Protein AF-A0AAJ1ESG8-F1 (afdb_monomer_lite)

Secondary structure (DSSP, 8-state):
-HHHHHHHHHHHHHHHHHHHH-HHHHHHHHHHHHHHHHHHHHHHHHHHHH---HHHHHHHHHHSHHHHHHHHHIIIIITHHHHHHHHHHHHHHHHH-

pLDDT: mean 88.38, std 5.88, range [51.25, 94.12]

Organism: Mediterraneibacter gnavus (NCBI:txid33038)

InterPro domains:
  IPR051088 Bacterial PTS System Sugar-Specific EIIC/EIIB [PTHR33989] (1-94)

Structure (mmCIF, N/CA/C/O backbone):
data_AF-A0AAJ1ESG8-F1
#
_entry.id   AF-A0AAJ1ESG8-F1
#
loop_
_atom_site.group_PDB
_atom_site.id
_atom_site.type_symbol
_atom_site.label_atom_id
_atom_site.label_alt_id
_atom_site.label_comp_id
_atom_site.label_asym_id
_atom_site.label_entity_id
_atom_site.label_seq_id
_atom_site.pdbx_PDB_ins_code
_atom_site.Cartn_x
_atom_site.Cartn_y
_atom_site.Cartn_z
_atom_site.occupancy
_atom_site.B_iso_or_equiv
_atom_site.auth_seq_id
_atom_site.auth_comp_id
_atom_site.auth_asym_id
_atom_site.auth_atom_id
_atom_site.pdbx_PDB_model_num
ATOM 1 N N . MET A 1 1 ? -0.742 28.234 26.150 1.00 71.38 1 MET A N 1
ATOM 2 C CA . MET A 1 1 ? -0.408 26.989 25.424 1.00 71.38 1 MET A CA 1
ATOM 3 C C . MET A 1 1 ? -0.999 25.759 26.101 1.00 71.38 1 MET A C 1
ATOM 5 O O . MET A 1 1 ? -1.779 25.097 25.441 1.00 71.38 1 MET A O 1
ATOM 9 N N . GLN A 1 2 ? -0.770 25.524 27.400 1.00 80.06 2 GLN A N 1
ATOM 10 C CA . GLN A 1 2 ? -1.374 24.390 28.133 1.00 80.06 2 GLN A CA 1
ATOM 11 C C . GLN A 1 2 ? -2.904 24.309 27.990 1.00 80.06 2 GLN A C 1
ATOM 13 O O . GLN A 1 2 ? -3.398 23.345 27.434 1.00 80.06 2 GLN A O 1
ATOM 18 N N . LYS A 1 3 ? -3.647 25.390 28.275 1.00 82.88 3 LYS A N 1
ATOM 19 C CA . LYS A 1 3 ? -5.120 25.413 28.113 1.00 82.88 3 LYS A CA 1
ATOM 20 C C . LYS A 1 3 ? -5.642 25.102 26.696 1.00 82.88 3 LYS A C 1
ATOM 22 O O . LYS A 1 3 ? -6.788 24.688 26.553 1.00 82.88 3 LYS A O 1
ATOM 27 N N . LEU A 1 4 ? -4.855 25.374 25.648 1.00 86.62 4 LEU A N 1
ATOM 28 C CA . LEU A 1 4 ? -5.218 25.024 24.265 1.00 86.62 4 LEU A CA 1
ATOM 29 C C . LEU A 1 4 ? -4.981 23.535 24.014 1.00 86.62 4 LEU A C 1
ATOM 31 O O . LEU A 1 4 ? -5.840 22.876 23.441 1.00 86.62 4 LEU A O 1
ATOM 35 N N . MET A 1 5 ? -3.853 23.020 24.500 1.00 88.50 5 MET A N 1
ATOM 36 C CA . MET A 1 5 ? -3.498 21.604 24.459 1.00 88.50 5 MET A CA 1
ATOM 37 C C . MET A 1 5 ? -4.521 20.761 25.234 1.00 88.50 5 MET A C 1
ATOM 39 O O . MET A 1 5 ? -5.063 19.818 24.671 1.00 88.50 5 MET A O 1
ATOM 43 N N . ASP A 1 6 ? -4.912 21.201 26.434 1.00 90.69 6 ASP A N 1
ATOM 44 C CA . ASP A 1 6 ? -5.934 20.550 27.264 1.00 90.69 6 ASP A CA 1
ATOM 45 C C . ASP A 1 6 ? -7.300 20.527 26.561 1.00 90.69 6 ASP A C 1
ATOM 47 O O . ASP A 1 6 ? -8.016 19.528 26.583 1.00 90.69 6 ASP A O 1
ATOM 51 N N . LYS A 1 7 ? -7.696 21.626 25.903 1.00 88.19 7 LYS A N 1
ATOM 52 C CA . LYS A 1 7 ? -8.947 21.666 25.127 1.00 88.19 7 LYS A CA 1
ATOM 53 C C . LYS A 1 7 ? -8.898 20.753 23.904 1.00 88.19 7 LYS A C 1
ATOM 55 O O . LYS A 1 7 ? -9.906 20.128 23.589 1.00 88.19 7 LYS A O 1
ATOM 60 N N . MET A 1 8 ? -7.758 20.685 23.218 1.00 90.62 8 MET A N 1
ATOM 61 C CA . MET A 1 8 ? -7.570 19.780 22.087 1.00 90.62 8 MET A CA 1
ATOM 62 C C . MET A 1 8 ? -7.611 18.323 22.537 1.00 90.62 8 MET A C 1
ATOM 64 O O . MET A 1 8 ? -8.310 17.533 21.917 1.00 90.62 8 MET A O 1
ATOM 68 N N . GLU A 1 9 ? -6.938 17.970 23.627 1.00 91.94 9 GLU A N 1
ATOM 69 C CA . GLU A 1 9 ? -6.935 16.614 24.176 1.00 91.94 9 GLU A CA 1
ATOM 70 C C . GLU A 1 9 ? -8.345 16.165 24.572 1.00 91.94 9 GLU A C 1
ATOM 72 O O . GLU A 1 9 ? -8.809 15.119 24.120 1.00 91.94 9 GLU A O 1
ATOM 77 N N . ASN A 1 10 ? -9.081 17.013 25.295 1.00 91.56 10 ASN A N 1
ATOM 78 C CA . ASN A 1 10 ? -10.457 16.733 25.716 1.00 91.56 10 ASN A CA 1
ATOM 79 C C . ASN A 1 10 ? -11.437 16.511 24.548 1.00 91.56 10 ASN A C 1
ATOM 81 O O . ASN A 1 10 ? -12.495 15.918 24.747 1.00 91.56 10 ASN A O 1
ATOM 85 N N . VAL A 1 11 ? -11.112 16.972 23.336 1.00 91.12 11 VAL A N 1
ATOM 86 C CA . VAL A 1 11 ? -11.941 16.782 22.133 1.00 91.12 11 VAL A CA 1
ATOM 87 C C . VAL A 1 11 ? -11.404 15.651 21.253 1.00 91.12 11 VAL A C 1
ATOM 89 O O . VAL A 1 11 ? -12.169 14.800 20.802 1.00 91.12 11 VA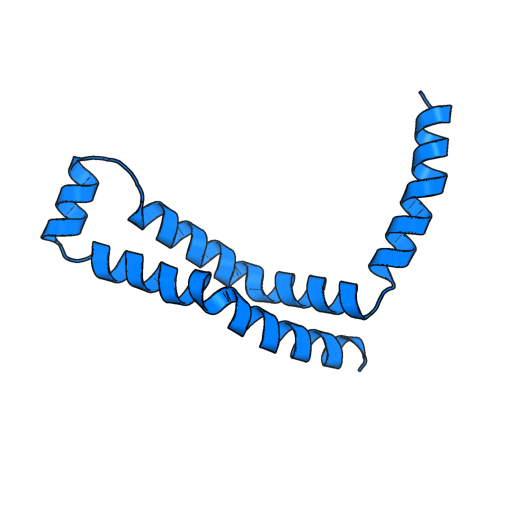L A O 1
ATOM 92 N N . LEU A 1 12 ? -10.095 15.605 21.015 1.00 92.00 12 LEU A N 1
ATOM 93 C CA . LEU A 1 12 ? -9.459 14.644 20.115 1.00 92.00 12 LEU A CA 1
ATOM 94 C C . LEU A 1 12 ? -9.379 13.242 20.724 1.00 92.00 12 LEU A C 1
ATOM 96 O O . LEU A 1 12 ? -9.607 12.273 20.003 1.00 92.00 12 LEU A O 1
ATOM 100 N N . ALA A 1 13 ? -9.125 13.111 22.029 1.00 92.00 13 ALA A N 1
ATOM 101 C CA . ALA A 1 13 ? -9.061 11.811 22.698 1.00 92.00 13 ALA A CA 1
ATOM 102 C C . ALA A 1 13 ? -10.384 11.015 22.608 1.00 92.00 13 ALA A C 1
ATOM 104 O O . ALA A 1 13 ? -10.356 9.853 22.181 1.00 92.00 13 ALA A O 1
ATOM 105 N N . PRO A 1 14 ? -11.567 11.591 22.918 1.00 91.75 14 PRO A N 1
ATOM 106 C CA . PRO A 1 14 ? -12.825 10.861 22.762 1.00 91.75 14 PRO A CA 1
ATOM 107 C C . PRO A 1 14 ? -13.195 10.618 21.292 1.00 91.75 14 PRO A C 1
ATOM 109 O O . PRO A 1 14 ? -13.794 9.586 20.983 1.00 91.75 14 PRO A O 1
ATOM 112 N N . LEU A 1 15 ? -12.824 11.513 20.369 1.00 89.94 15 LEU A N 1
ATOM 113 C CA . LEU A 1 15 ? -13.018 11.292 18.930 1.00 89.94 15 LEU A CA 1
ATOM 114 C C . LEU A 1 15 ? -12.178 10.117 18.420 1.00 89.94 15 LEU A C 1
ATOM 116 O O . LEU A 1 15 ? -12.714 9.223 17.765 1.00 89.94 15 LEU A O 1
ATOM 120 N N . ALA A 1 16 ? -10.893 10.074 18.773 1.00 88.12 16 ALA A N 1
ATOM 121 C CA . ALA A 1 16 ? -9.994 8.977 18.428 1.00 88.12 16 ALA A CA 1
ATOM 122 C C . ALA A 1 16 ? -10.501 7.646 18.996 1.00 88.12 16 ALA A C 1
ATOM 124 O O . ALA A 1 16 ? -10.525 6.641 18.288 1.00 88.12 16 ALA A O 1
ATOM 125 N N . THR A 1 17 ? -11.002 7.655 20.235 1.00 88.62 17 THR A N 1
ATOM 126 C CA . THR A 1 17 ? -11.601 6.469 20.865 1.00 88.62 17 THR A CA 1
ATOM 127 C C . THR A 1 17 ? -12.830 5.982 20.096 1.00 88.62 17 THR A C 1
ATOM 129 O O . THR A 1 17 ? -12.957 4.787 19.827 1.00 88.62 17 THR A O 1
ATOM 132 N N . LYS A 1 18 ? -13.731 6.883 19.681 1.00 89.12 18 LYS A N 1
ATOM 133 C CA . LYS A 1 18 ? -14.914 6.524 18.875 1.00 89.12 18 LYS A CA 1
ATOM 134 C C . LYS A 1 18 ? -14.547 5.982 17.492 1.00 89.12 18 LYS A C 1
ATOM 136 O O . LYS A 1 18 ? -15.176 5.038 17.026 1.00 89.12 18 LYS A O 1
ATOM 141 N N . ILE A 1 19 ? -13.530 6.551 16.850 1.00 88.44 19 ILE A N 1
ATOM 142 C CA . ILE A 1 19 ? -13.041 6.096 15.542 1.00 88.44 19 ILE A CA 1
ATOM 143 C C . ILE A 1 19 ? -12.378 4.719 15.666 1.00 88.44 19 ILE A C 1
ATOM 145 O O . ILE A 1 19 ? -12.696 3.816 14.896 1.00 88.44 19 ILE A O 1
ATOM 149 N N . GLY A 1 20 ? -11.508 4.532 16.660 1.00 85.06 20 GLY A N 1
ATOM 150 C CA . GLY A 1 20 ? -10.779 3.280 16.870 1.00 85.06 20 GLY A CA 1
ATOM 151 C C . GLY A 1 20 ? -11.647 2.125 17.377 1.00 85.06 20 GLY A C 1
ATOM 152 O O . GLY A 1 20 ? -11.370 0.967 17.071 1.00 85.06 20 GLY A O 1
ATOM 153 N N . SER A 1 21 ? -12.715 2.422 18.123 1.00 87.25 21 SER A N 1
ATOM 154 C CA . SER A 1 21 ? -13.680 1.412 18.589 1.00 87.25 21 SER A CA 1
ATOM 155 C C . SER A 1 21 ? -14.722 1.029 17.535 1.00 87.25 21 SER A C 1
ATOM 157 O O . SER A 1 21 ? -15.416 0.024 17.700 1.00 87.25 21 SER A O 1
ATOM 159 N N . ASN A 1 22 ? -14.834 1.779 16.434 1.00 91.94 22 ASN A N 1
ATOM 160 C CA . ASN A 1 22 ? -15.757 1.443 15.360 1.00 91.94 22 ASN A CA 1
ATOM 161 C C . ASN A 1 22 ? -15.263 0.209 14.589 1.00 91.94 22 ASN A C 1
ATOM 163 O O . ASN A 1 22 ? -14.203 0.223 13.965 1.00 91.94 22 ASN A O 1
ATOM 167 N N . LYS A 1 23 ? -16.076 -0.849 14.587 1.00 89.25 23 LYS A N 1
ATOM 168 C CA . LYS A 1 23 ? -15.759 -2.133 13.947 1.00 89.25 23 LYS A CA 1
ATOM 169 C C . LYS A 1 23 ? -15.431 -2.014 12.456 1.00 89.25 23 LYS A C 1
ATOM 171 O O . LYS A 1 23 ? -14.488 -2.644 11.990 1.00 89.25 23 LYS A O 1
ATOM 176 N N . ILE A 1 24 ? -16.182 -1.193 11.720 1.00 90.94 24 ILE A N 1
ATOM 177 C CA . ILE A 1 24 ? -16.010 -1.015 10.272 1.00 90.94 24 ILE A CA 1
ATOM 178 C C . ILE A 1 24 ? -14.686 -0.300 9.997 1.00 90.94 24 ILE A C 1
ATOM 180 O O . ILE A 1 24 ? -13.876 -0.781 9.209 1.00 90.94 24 ILE A O 1
ATOM 184 N N . LEU A 1 25 ? -14.424 0.811 10.691 1.00 90.88 25 LEU A N 1
ATOM 185 C CA . LEU A 1 25 ? -13.173 1.560 10.523 1.00 90.88 25 LEU A CA 1
ATOM 186 C C . LEU A 1 25 ? -11.956 0.732 10.952 1.00 90.88 25 LEU A C 1
ATOM 188 O O . LEU A 1 25 ? -10.926 0.756 10.278 1.00 90.88 25 LEU A O 1
ATOM 192 N N . LYS A 1 26 ? -12.088 -0.066 12.017 1.00 90.88 26 LYS A N 1
ATOM 193 C CA . LYS A 1 26 ? -11.055 -1.008 12.456 1.00 90.88 26 LYS A CA 1
ATOM 194 C C . LYS A 1 26 ? -10.785 -2.093 11.409 1.00 90.88 26 LYS A C 1
ATOM 196 O O . LYS A 1 26 ? -9.621 -2.399 11.142 1.00 90.88 26 LYS A O 1
ATOM 201 N N . ALA A 1 27 ? -11.827 -2.648 10.787 1.00 91.88 27 ALA A N 1
ATOM 202 C CA . ALA A 1 27 ? -11.690 -3.631 9.714 1.00 91.88 27 ALA A CA 1
ATOM 203 C C . ALA A 1 27 ? -10.985 -3.035 8.489 1.00 91.88 27 ALA A C 1
ATOM 205 O O . ALA A 1 27 ? -10.045 -3.641 7.981 1.00 91.88 27 ALA A O 1
ATOM 206 N N . ILE A 1 28 ? -11.358 -1.820 8.080 1.00 92.31 28 ILE A N 1
ATOM 207 C CA . ILE A 1 28 ? -10.703 -1.099 6.979 1.00 92.31 28 ILE A CA 1
ATOM 208 C C . ILE A 1 28 ? -9.227 -0.846 7.304 1.00 92.31 28 ILE A C 1
ATOM 210 O O . ILE A 1 28 ? -8.359 -1.187 6.506 1.00 92.31 28 ILE A O 1
ATOM 214 N N . SER A 1 29 ? -8.920 -0.313 8.489 1.00 92.00 29 SER A N 1
ATOM 215 C CA . SER A 1 29 ? -7.536 -0.083 8.927 1.00 92.00 29 SER A CA 1
ATOM 216 C C . SER A 1 29 ? -6.708 -1.372 8.896 1.00 92.00 29 SER A C 1
ATOM 218 O O . SER A 1 29 ? -5.595 -1.392 8.372 1.00 92.00 29 SER A O 1
ATOM 220 N N . THR A 1 30 ? -7.281 -2.475 9.379 1.00 92.38 30 THR A N 1
ATOM 221 C CA . THR A 1 30 ? -6.637 -3.793 9.346 1.00 92.38 30 THR A CA 1
ATOM 222 C C . THR A 1 30 ? -6.410 -4.273 7.910 1.00 92.38 30 THR A C 1
ATOM 224 O O . THR A 1 30 ? -5.330 -4.765 7.600 1.00 92.38 30 THR A O 1
ATOM 227 N N . ALA A 1 31 ? -7.389 -4.100 7.021 1.00 93.12 31 ALA A N 1
ATOM 228 C CA . ALA A 1 31 ? -7.277 -4.469 5.612 1.00 93.12 31 ALA A CA 1
ATOM 229 C C . ALA A 1 31 ? -6.145 -3.714 4.909 1.00 93.12 31 ALA A C 1
ATOM 231 O O . ALA A 1 31 ? -5.299 -4.338 4.271 1.00 93.12 31 ALA A O 1
ATOM 232 N N . PHE A 1 32 ? -6.073 -2.394 5.103 1.00 92.00 32 PHE A N 1
ATOM 233 C CA . PHE A 1 32 ? -4.981 -1.577 4.575 1.00 92.00 32 PHE A CA 1
ATOM 234 C C . PHE A 1 32 ? -3.621 -2.015 5.122 1.00 92.00 32 PHE A C 1
ATOM 236 O O . PHE A 1 32 ? -2.666 -2.111 4.355 1.00 92.00 32 PHE A O 1
ATOM 243 N N . ASN A 1 33 ? -3.544 -2.372 6.406 1.00 93.31 33 ASN A N 1
ATOM 244 C CA . ASN A 1 33 ? -2.311 -2.890 6.995 1.00 93.31 33 ASN A CA 1
ATOM 245 C C . ASN A 1 33 ? -1.862 -4.219 6.366 1.00 93.31 33 ASN A C 1
ATOM 247 O O . ASN A 1 33 ? -0.665 -4.427 6.177 1.00 93.31 33 ASN A O 1
ATOM 251 N N . LEU A 1 34 ? -2.802 -5.100 6.007 1.00 92.94 34 LEU A N 1
ATOM 252 C CA . LEU A 1 34 ? -2.500 -6.374 5.344 1.00 92.94 34 LEU A CA 1
ATOM 253 C C . LEU A 1 34 ? -1.951 -6.181 3.923 1.00 92.94 34 LEU A C 1
ATOM 255 O O . LEU A 1 34 ? -1.079 -6.938 3.503 1.00 92.94 34 LEU A O 1
ATOM 259 N N . ILE A 1 35 ? -2.431 -5.172 3.190 1.00 93.88 35 ILE A N 1
ATOM 260 C CA . ILE A 1 35 ? -2.010 -4.908 1.803 1.00 93.88 35 ILE A CA 1
ATOM 261 C C . ILE A 1 35 ? -0.853 -3.906 1.682 1.00 93.88 35 ILE A C 1
ATOM 263 O O . ILE A 1 35 ? -0.380 -3.674 0.570 1.00 93.88 35 ILE A O 1
ATOM 267 N N . MET A 1 36 ? -0.364 -3.329 2.787 1.00 94.00 36 MET A N 1
ATOM 268 C CA . MET A 1 36 ? 0.768 -2.387 2.778 1.00 94.00 36 MET A CA 1
ATOM 269 C C . MET A 1 36 ? 1.972 -2.880 1.955 1.00 94.00 36 MET A C 1
ATOM 271 O O . MET A 1 36 ? 2.472 -2.096 1.146 1.00 94.00 36 MET A O 1
ATOM 275 N N . PRO A 1 37 ? 2.433 -4.145 2.073 1.00 91.38 37 PRO A N 1
ATOM 276 C CA . PRO A 1 37 ? 3.565 -4.622 1.278 1.00 91.38 37 PRO A CA 1
ATOM 277 C C . PRO A 1 37 ? 3.297 -4.563 -0.230 1.00 91.38 37 PRO A C 1
ATOM 279 O O . PRO A 1 37 ? 4.177 -4.190 -1.001 1.00 91.38 37 PRO A O 1
ATOM 282 N N . LEU A 1 38 ? 2.069 -4.879 -0.652 1.00 91.38 38 LEU A N 1
ATOM 283 C CA . LEU A 1 38 ? 1.660 -4.835 -2.056 1.00 91.38 38 LEU A CA 1
ATOM 284 C C . LEU A 1 38 ? 1.627 -3.397 -2.587 1.00 91.38 38 LEU A C 1
ATOM 286 O O . LEU A 1 38 ? 2.091 -3.148 -3.698 1.00 91.38 38 LEU A O 1
ATOM 290 N N . ILE A 1 39 ? 1.144 -2.448 -1.779 1.00 91.31 39 ILE A N 1
ATOM 291 C CA . ILE A 1 39 ? 1.149 -1.019 -2.123 1.00 91.31 39 ILE A CA 1
ATOM 292 C C . ILE A 1 39 ? 2.586 -0.510 -2.283 1.00 91.31 39 ILE A C 1
ATOM 294 O O . ILE A 1 39 ? 2.892 0.162 -3.267 1.00 91.31 39 ILE A O 1
ATOM 298 N N . ILE A 1 40 ? 3.477 -0.850 -1.345 1.00 92.69 40 ILE A N 1
ATOM 299 C CA . ILE A 1 40 ? 4.888 -0.441 -1.389 1.00 92.69 40 ILE A CA 1
ATOM 300 C C . ILE A 1 40 ? 5.564 -0.989 -2.649 1.00 92.69 40 ILE A C 1
ATOM 302 O O . ILE A 1 40 ? 6.243 -0.240 -3.350 1.00 92.69 40 ILE A O 1
ATOM 306 N N . LEU A 1 41 ? 5.345 -2.266 -2.973 1.00 90.94 41 LEU A N 1
ATOM 307 C CA . LEU A 1 41 ? 5.861 -2.856 -4.207 1.00 90.94 41 LEU A CA 1
ATOM 308 C C . LEU A 1 41 ? 5.330 -2.109 -5.434 1.00 90.94 41 LEU A C 1
ATOM 310 O O . LEU A 1 41 ? 6.126 -1.636 -6.242 1.00 90.94 41 LEU A O 1
ATOM 314 N N . GLY A 1 42 ? 4.013 -1.921 -5.542 1.00 89.62 42 GLY A N 1
ATOM 315 C CA . GLY A 1 42 ? 3.405 -1.187 -6.654 1.00 89.62 42 GLY A CA 1
ATOM 316 C C . GLY A 1 42 ? 3.990 0.213 -6.843 1.00 89.62 42 GLY A C 1
ATOM 317 O O . GLY A 1 42 ? 4.291 0.614 -7.970 1.00 89.62 42 GLY A O 1
ATOM 318 N N . ALA A 1 43 ? 4.235 0.932 -5.745 1.00 90.56 43 ALA A N 1
ATOM 319 C CA . ALA A 1 43 ? 4.855 2.252 -5.771 1.00 90.56 43 ALA A CA 1
ATOM 320 C C . ALA A 1 43 ? 6.298 2.219 -6.304 1.00 90.56 43 ALA A C 1
ATOM 322 O O . ALA A 1 43 ? 6.652 3.051 -7.139 1.00 90.56 43 ALA A O 1
ATOM 323 N N . ILE A 1 44 ? 7.119 1.248 -5.884 1.00 91.44 44 ILE A N 1
ATOM 324 C CA . ILE A 1 44 ? 8.503 1.095 -6.368 1.00 91.44 44 ILE A CA 1
ATOM 325 C C . ILE A 1 44 ? 8.522 0.820 -7.875 1.00 91.44 44 ILE A C 1
ATOM 327 O O . ILE A 1 44 ? 9.237 1.494 -8.614 1.00 91.44 44 ILE A O 1
ATOM 331 N N . PHE A 1 45 ? 7.721 -0.138 -8.348 1.00 89.00 45 PHE A N 1
ATOM 332 C CA . PHE A 1 45 ? 7.668 -0.481 -9.774 1.00 89.00 45 PHE A CA 1
ATOM 333 C C . PHE A 1 45 ? 7.130 0.670 -10.625 1.00 89.00 45 PHE A C 1
ATOM 335 O O . PHE A 1 45 ? 7.646 0.924 -11.713 1.00 89.00 45 PHE A O 1
ATOM 342 N N . THR A 1 46 ? 6.147 1.410 -10.109 1.00 88.12 46 THR A N 1
ATOM 343 C CA . THR A 1 46 ? 5.639 2.616 -10.772 1.00 88.12 46 THR A CA 1
ATOM 344 C C . THR A 1 46 ? 6.738 3.666 -10.895 1.00 88.12 46 THR A C 1
ATOM 346 O O . THR A 1 46 ? 6.976 4.154 -11.995 1.00 88.12 46 THR A O 1
ATOM 349 N N . LEU A 1 47 ? 7.466 3.955 -9.811 1.00 90.00 47 LEU A N 1
ATOM 350 C CA . LEU A 1 47 ? 8.585 4.903 -9.830 1.00 90.00 47 LEU A CA 1
ATOM 351 C C . LEU A 1 47 ? 9.674 4.498 -10.825 1.00 90.00 47 LEU A C 1
ATOM 353 O O . LEU A 1 47 ? 10.156 5.349 -11.570 1.00 90.00 47 LEU A O 1
ATOM 357 N N . LEU A 1 48 ? 10.032 3.212 -10.866 1.00 87.88 48 LEU A N 1
ATOM 358 C CA . LEU A 1 48 ? 10.983 2.686 -11.844 1.00 87.88 48 LEU A CA 1
ATOM 359 C C . LEU A 1 48 ? 10.455 2.837 -13.274 1.00 87.88 48 LEU A C 1
ATOM 361 O O . LEU A 1 48 ? 11.216 3.193 -14.156 1.00 87.88 48 LEU A O 1
ATOM 365 N N . SER A 1 49 ? 9.160 2.645 -13.521 1.00 85.75 49 SER A N 1
ATOM 366 C CA . SER A 1 49 ? 8.588 2.843 -14.858 1.00 85.75 49 SER A CA 1
ATOM 367 C C . SER A 1 49 ? 8.553 4.316 -15.285 1.00 85.75 49 SER A C 1
ATOM 369 O O . SER A 1 49 ? 8.708 4.612 -16.469 1.00 85.75 49 SER A O 1
ATOM 371 N N . THR A 1 50 ? 8.308 5.243 -14.355 1.00 85.38 50 THR A N 1
ATOM 372 C CA . THR A 1 50 ? 8.073 6.668 -14.656 1.00 85.38 50 THR A CA 1
ATOM 373 C C . THR A 1 50 ? 9.309 7.550 -14.477 1.00 85.38 50 THR A C 1
ATOM 375 O O . THR A 1 50 ? 9.217 8.774 -14.598 1.00 85.38 50 THR A O 1
ATOM 378 N N . LEU A 1 51 ? 10.468 6.969 -14.161 1.00 89.31 51 LEU A N 1
ATOM 379 C CA . LEU A 1 51 ? 11.701 7.716 -13.934 1.00 89.31 51 LEU A CA 1
ATOM 380 C C . LEU A 1 51 ? 12.099 8.487 -15.203 1.00 89.31 51 LEU A C 1
ATOM 382 O O . LEU A 1 51 ? 12.449 7.900 -16.224 1.00 89.31 51 LEU A O 1
ATOM 386 N N . SER A 1 52 ? 12.023 9.815 -15.150 1.00 83.38 52 SER A N 1
ATOM 387 C CA . SER A 1 52 ? 12.217 10.693 -16.313 1.00 83.38 52 SER A CA 1
ATOM 388 C C . SER A 1 52 ? 13.700 11.008 -16.536 1.00 83.38 52 SER A C 1
ATOM 390 O O . SER A 1 52 ? 14.150 12.129 -16.318 1.00 83.38 52 SER A O 1
ATOM 392 N N . LEU A 1 53 ? 14.470 9.988 -16.917 1.00 90.38 53 LEU A N 1
ATOM 393 C CA . LEU A 1 53 ? 15.871 10.103 -17.327 1.00 90.38 53 LEU A CA 1
ATOM 394 C C . LEU A 1 53 ? 16.004 9.605 -18.768 1.00 90.38 53 LEU A C 1
ATOM 396 O O . LEU A 1 53 ? 15.698 8.446 -19.041 1.00 90.38 53 LEU A O 1
ATOM 400 N N . ASP A 1 54 ? 16.494 10.450 -19.674 1.00 86.62 54 ASP A N 1
ATOM 401 C CA . ASP A 1 54 ? 16.465 10.178 -21.121 1.00 86.62 54 ASP A CA 1
ATOM 402 C C . ASP A 1 54 ? 17.172 8.868 -21.510 1.00 86.62 54 ASP A C 1
ATOM 404 O O . ASP A 1 54 ? 16.599 8.032 -22.208 1.00 86.62 54 ASP A O 1
ATOM 408 N N . ALA A 1 55 ? 18.381 8.632 -20.988 1.00 88.44 55 ALA A N 1
ATOM 409 C CA . ALA A 1 55 ? 19.139 7.404 -21.256 1.00 88.44 55 ALA A CA 1
ATOM 410 C C . ALA A 1 55 ? 18.459 6.144 -20.688 1.00 88.44 55 ALA A C 1
ATOM 412 O O . ALA A 1 55 ? 18.543 5.061 -21.262 1.00 88.44 55 ALA A O 1
ATOM 413 N N . TYR A 1 56 ? 17.765 6.283 -19.557 1.00 88.44 56 TYR A N 1
ATOM 414 C CA . TYR A 1 56 ? 17.056 5.177 -18.921 1.00 88.44 56 TYR A CA 1
ATOM 415 C C . TYR A 1 56 ? 15.771 4.831 -19.678 1.00 88.44 56 TYR A C 1
ATOM 417 O O . TYR A 1 56 ? 15.467 3.656 -19.865 1.00 88.44 56 TYR A O 1
ATOM 425 N N . GLN A 1 57 ? 15.046 5.837 -20.170 1.00 86.94 57 GLN A N 1
ATOM 426 C CA . GLN A 1 57 ? 13.837 5.614 -20.957 1.00 86.94 57 GLN A CA 1
ATOM 427 C C . GLN A 1 57 ? 14.141 5.005 -22.330 1.00 86.94 57 GLN A C 1
ATOM 429 O O . GLN A 1 57 ? 13.414 4.117 -22.772 1.00 86.94 57 GLN A O 1
ATOM 434 N N . GLN A 1 58 ? 15.255 5.390 -22.963 1.00 86.81 58 GLN A N 1
ATOM 435 C CA . GLN A 1 58 ? 15.747 4.703 -24.164 1.00 86.81 58 GLN A CA 1
ATOM 436 C C . GLN A 1 58 ? 16.095 3.239 -23.870 1.00 86.81 58 GLN A C 1
ATOM 438 O O . GLN A 1 58 ? 15.604 2.348 -24.556 1.00 86.81 58 GLN A O 1
ATOM 443 N N . PHE A 1 59 ? 16.825 2.964 -22.782 1.00 87.56 59 PHE A N 1
ATOM 444 C CA . PHE A 1 59 ? 17.101 1.588 -22.359 1.00 87.56 59 PHE A CA 1
ATOM 445 C C . PHE A 1 59 ? 15.820 0.773 -22.114 1.00 87.56 59 PHE A C 1
ATOM 447 O O . PHE A 1 59 ? 15.741 -0.391 -22.507 1.00 87.56 59 PHE A O 1
ATOM 454 N N . LEU A 1 60 ? 14.803 1.356 -21.475 1.00 86.19 60 LEU A N 1
ATOM 455 C CA . LEU A 1 60 ? 13.526 0.682 -21.229 1.00 86.19 6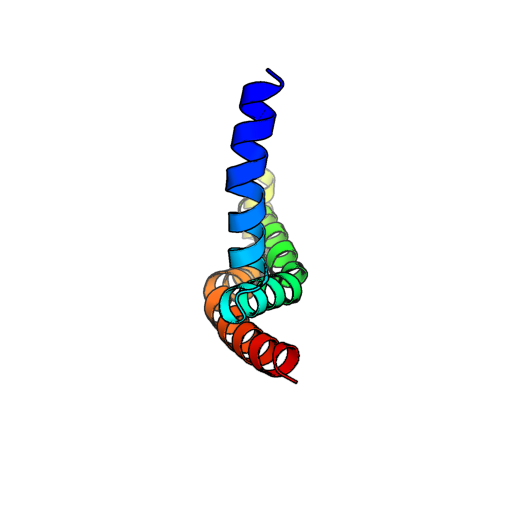0 LEU A CA 1
ATOM 456 C C . LEU A 1 60 ? 12.764 0.359 -22.517 1.00 86.19 60 LEU A C 1
ATOM 458 O O . LEU A 1 60 ? 12.132 -0.701 -22.584 1.00 86.19 60 LEU A O 1
ATOM 462 N N . ALA A 1 61 ? 12.824 1.249 -23.508 1.00 83.44 61 ALA A N 1
ATOM 463 C CA . ALA A 1 61 ? 12.223 1.042 -24.820 1.00 83.44 61 ALA A CA 1
ATOM 464 C C . ALA A 1 61 ? 12.959 -0.052 -25.609 1.00 83.44 61 ALA A C 1
ATOM 466 O O . ALA A 1 61 ? 12.316 -0.961 -26.131 1.00 83.44 61 ALA A O 1
ATOM 467 N N . ASP A 1 62 ? 14.292 -0.017 -25.618 1.00 87.94 62 ASP A N 1
ATOM 468 C CA . ASP A 1 62 ? 15.124 -0.944 -26.393 1.00 87.94 62 ASP A CA 1
ATOM 469 C C . ASP A 1 62 ? 15.166 -2.356 -25.785 1.00 87.94 62 ASP A C 1
ATOM 471 O O . ASP A 1 62 ? 15.213 -3.354 -26.503 1.00 87.94 62 ASP A O 1
ATOM 475 N N . SER A 1 63 ? 15.127 -2.462 -24.453 1.00 84.75 63 SER A N 1
ATOM 476 C CA . SER A 1 63 ? 15.151 -3.747 -23.736 1.00 84.75 63 SER A CA 1
ATOM 477 C C . SER A 1 63 ? 13.780 -4.423 -23.620 1.00 84.75 63 SER A C 1
ATOM 479 O O . SER A 1 63 ? 13.705 -5.591 -23.240 1.00 84.75 63 SER A O 1
ATOM 481 N N . GLY A 1 64 ? 12.685 -3.695 -23.871 1.00 80.94 64 GLY A N 1
ATOM 482 C CA . GLY A 1 64 ? 11.314 -4.167 -23.638 1.00 80.94 64 GLY A CA 1
ATOM 483 C C . GLY A 1 64 ? 10.931 -4.316 -22.155 1.00 80.94 64 GLY A C 1
ATOM 484 O O . GLY A 1 64 ? 9.790 -4.662 -21.837 1.00 80.94 64 GLY A O 1
ATOM 485 N N . VAL A 1 65 ? 11.843 -4.014 -21.222 1.00 84.12 65 VAL A N 1
ATOM 486 C CA . VAL A 1 65 ? 11.606 -4.112 -19.770 1.00 84.12 65 VAL A CA 1
ATOM 487 C C . VAL A 1 65 ? 10.548 -3.101 -19.310 1.00 84.12 65 VAL A C 1
ATOM 489 O O . VAL A 1 65 ? 9.812 -3.372 -18.359 1.00 84.12 65 VAL A O 1
ATOM 492 N N . GLY A 1 66 ? 10.386 -1.980 -20.026 1.00 81.81 66 GLY A N 1
ATOM 493 C CA . GLY A 1 66 ? 9.337 -0.990 -19.754 1.00 81.81 66 GLY A CA 1
ATOM 494 C C . GLY A 1 66 ? 7.916 -1.574 -19.792 1.00 81.81 66 GLY A C 1
ATOM 495 O O . GLY A 1 66 ? 7.055 -1.198 -18.991 1.00 81.81 66 GLY A O 1
ATOM 496 N N . THR A 1 67 ? 7.659 -2.563 -20.654 1.00 81.69 67 THR A N 1
ATOM 497 C CA . THR A 1 67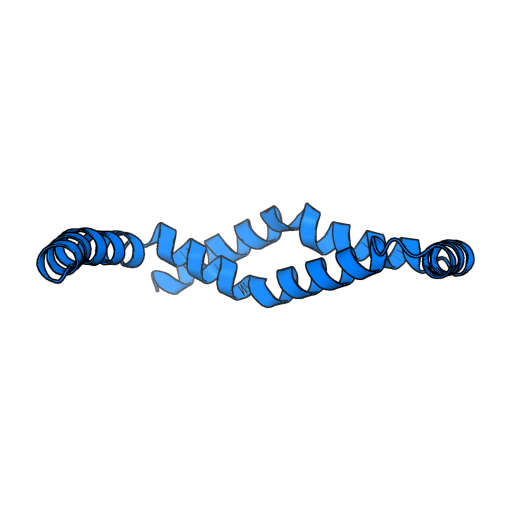 ? 6.358 -3.249 -20.712 1.00 81.69 67 THR A CA 1
ATOM 498 C C . THR A 1 67 ? 6.106 -4.094 -19.463 1.00 81.69 67 THR A C 1
ATOM 500 O O . THR A 1 67 ? 4.997 -4.096 -18.936 1.00 81.69 67 THR A O 1
ATOM 503 N N . VAL A 1 68 ? 7.132 -4.771 -18.942 1.00 84.06 68 VAL A N 1
ATOM 504 C CA . VAL A 1 68 ? 7.020 -5.569 -17.711 1.00 84.06 68 VAL A CA 1
ATOM 505 C C . VAL A 1 68 ? 6.823 -4.660 -16.496 1.00 84.06 68 VAL A C 1
ATOM 507 O O . VAL A 1 68 ? 5.954 -4.920 -15.668 1.00 84.06 68 VAL A O 1
ATOM 510 N N . LEU A 1 69 ? 7.571 -3.556 -16.418 1.00 84.12 69 LEU A N 1
ATOM 511 C CA . LEU A 1 69 ? 7.455 -2.560 -15.346 1.00 84.12 69 LEU A CA 1
ATOM 512 C C . LEU A 1 69 ? 6.056 -1.934 -15.283 1.00 84.12 69 LEU A C 1
ATOM 514 O O . LEU A 1 69 ? 5.447 -1.877 -14.214 1.00 84.12 69 LEU A O 1
ATOM 518 N N . SER A 1 70 ? 5.517 -1.525 -16.433 1.00 82.31 70 SER A N 1
ATOM 519 C CA . SER A 1 70 ? 4.164 -0.963 -16.511 1.00 82.31 70 SER A CA 1
ATOM 520 C C . SER A 1 70 ? 3.073 -1.994 -16.206 1.00 82.31 70 SER A C 1
ATOM 522 O O . SER A 1 70 ? 2.040 -1.643 -15.634 1.00 82.31 70 SER A O 1
ATOM 524 N N . LEU A 1 71 ? 3.299 -3.274 -16.523 1.00 87.19 71 LEU A N 1
ATOM 525 C CA . LEU A 1 71 ? 2.369 -4.356 -16.199 1.00 87.19 71 LEU A CA 1
ATOM 526 C C . LEU A 1 71 ? 2.226 -4.554 -14.686 1.00 87.19 71 LEU A C 1
ATOM 528 O O . LEU A 1 71 ? 1.109 -4.733 -14.202 1.00 87.19 71 LEU A O 1
ATOM 532 N N . VAL A 1 72 ? 3.327 -4.473 -13.934 1.00 86.12 72 VAL A N 1
ATOM 533 C CA . VAL A 1 72 ? 3.280 -4.585 -12.467 1.00 86.12 72 VAL A CA 1
ATOM 534 C C . VAL A 1 72 ? 2.413 -3.479 -11.869 1.00 86.12 72 VAL A C 1
ATOM 536 O O . VAL A 1 72 ? 1.550 -3.776 -11.046 1.00 86.12 72 VAL A O 1
ATOM 539 N N . GLY A 1 73 ? 2.561 -2.238 -12.346 1.00 84.44 73 GLY A N 1
ATOM 540 C CA . GLY A 1 73 ? 1.721 -1.115 -11.920 1.00 84.44 73 GLY A CA 1
ATOM 541 C C . GLY A 1 73 ? 0.224 -1.377 -12.117 1.00 84.44 73 GLY A C 1
ATOM 542 O O . GLY A 1 73 ? -0.568 -1.100 -11.217 1.00 84.44 73 GLY A O 1
ATOM 543 N N . LYS A 1 74 ? -0.165 -2.001 -13.239 1.00 86.12 74 LYS A N 1
ATOM 544 C CA . LYS A 1 74 ? -1.563 -2.395 -13.495 1.00 86.12 74 LYS A CA 1
ATOM 545 C C . LYS A 1 74 ? -2.063 -3.438 -12.495 1.00 86.12 74 LYS A C 1
ATOM 547 O O . LYS A 1 74 ? -3.150 -3.304 -11.940 1.00 86.12 74 LYS A O 1
ATOM 552 N N . PHE A 1 75 ? -1.265 -4.466 -12.215 1.00 87.94 75 PHE A N 1
ATOM 553 C CA . PHE A 1 75 ? -1.659 -5.521 -11.276 1.00 87.94 75 PHE A CA 1
ATOM 554 C C . PHE A 1 75 ? -1.676 -5.078 -9.815 1.00 87.94 75 PHE A C 1
ATOM 556 O O . PHE A 1 75 ? -2.354 -5.719 -9.015 1.00 87.94 75 PHE A O 1
ATOM 563 N N . THR A 1 76 ? -0.957 -4.020 -9.441 1.00 87.56 76 THR A N 1
ATOM 564 C CA . THR A 1 76 ? -0.953 -3.512 -8.063 1.00 87.56 76 THR A CA 1
ATOM 565 C C . THR A 1 76 ? -1.948 -2.379 -7.866 1.00 87.56 76 THR A C 1
ATOM 567 O O . THR A 1 76 ? -2.789 -2.448 -6.972 1.00 87.56 76 THR A O 1
ATOM 570 N N . THR A 1 77 ? -1.864 -1.341 -8.696 1.00 85.56 77 THR A N 1
ATOM 571 C CA . THR A 1 77 ? -2.564 -0.071 -8.485 1.00 85.56 77 THR A CA 1
ATOM 572 C C . THR A 1 77 ? -3.980 -0.133 -9.040 1.00 85.56 77 THR A C 1
ATOM 574 O O . THR A 1 77 ? -4.926 0.166 -8.312 1.00 85.56 77 THR A O 1
ATOM 577 N N . ASP A 1 78 ? -4.155 -0.602 -10.279 1.00 89.25 78 ASP A N 1
ATOM 578 C CA . ASP A 1 78 ? -5.483 -0.648 -10.910 1.00 89.25 78 ASP A CA 1
ATOM 579 C C . ASP A 1 78 ? -6.378 -1.713 -10.253 1.00 89.25 78 ASP A C 1
ATOM 581 O O . ASP A 1 78 ? -7.594 -1.551 -10.156 1.00 89.25 78 ASP A O 1
ATOM 585 N N . MET A 1 79 ? -5.775 -2.788 -9.735 1.00 91.69 79 MET A N 1
ATOM 586 C CA . MET A 1 79 ? -6.481 -3.853 -9.012 1.00 91.69 79 MET A CA 1
ATOM 587 C C . MET A 1 79 ? -6.607 -3.607 -7.500 1.00 91.69 79 MET A C 1
ATOM 589 O O . MET A 1 79 ? -7.190 -4.437 -6.797 1.00 91.69 79 MET A O 1
ATOM 593 N N . LEU A 1 80 ? -6.119 -2.473 -6.979 1.00 91.88 80 LEU A N 1
ATOM 594 C CA . LEU A 1 80 ? -6.092 -2.186 -5.540 1.00 91.88 80 LEU A CA 1
ATOM 595 C C . LEU A 1 80 ? -7.473 -2.323 -4.888 1.00 91.88 80 LEU A C 1
ATOM 597 O O . LEU A 1 80 ? -7.597 -2.910 -3.814 1.00 91.88 80 LEU A O 1
ATOM 601 N N . ALA A 1 81 ? -8.522 -1.841 -5.558 1.00 92.38 81 ALA A N 1
ATOM 602 C CA . ALA A 1 81 ? -9.896 -1.929 -5.066 1.00 92.38 81 ALA A CA 1
ATOM 603 C C . ALA A 1 81 ? -10.352 -3.383 -4.851 1.00 92.38 81 ALA A C 1
ATOM 605 O O . ALA A 1 81 ? -11.023 -3.686 -3.862 1.00 92.38 81 ALA A O 1
ATOM 606 N N . VAL A 1 82 ? -9.942 -4.296 -5.736 1.00 93.88 82 VAL A N 1
ATOM 607 C CA . VAL A 1 82 ? -10.254 -5.723 -5.624 1.00 93.88 82 VAL A CA 1
ATOM 608 C C . VAL A 1 82 ? -9.563 -6.303 -4.393 1.0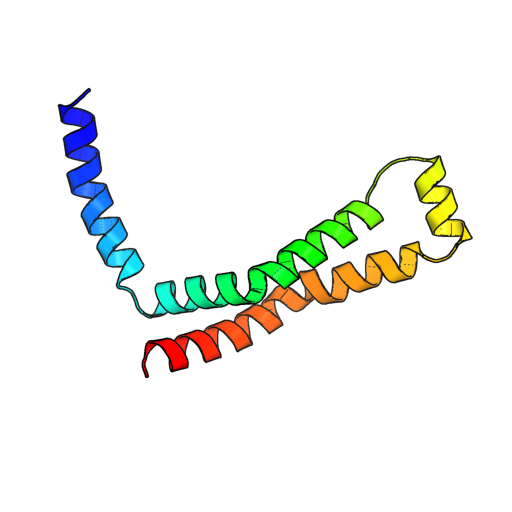0 93.88 82 VAL A C 1
ATOM 610 O O . VAL A 1 82 ? -10.231 -6.908 -3.555 1.00 93.88 82 VAL A O 1
ATOM 613 N N . TYR A 1 83 ? -8.266 -6.045 -4.204 1.00 93.12 83 TYR A N 1
ATOM 614 C CA . TYR A 1 83 ? -7.537 -6.526 -3.024 1.00 93.12 83 TYR A CA 1
ATOM 615 C C . TYR A 1 83 ? -8.107 -5.972 -1.716 1.00 93.12 83 TYR A C 1
ATOM 617 O O . TYR A 1 83 ? -8.292 -6.725 -0.757 1.00 93.12 83 TYR A O 1
ATOM 625 N N . VAL A 1 84 ? -8.437 -4.677 -1.681 1.00 93.50 84 VAL A N 1
ATOM 626 C CA . VAL A 1 84 ? -9.059 -4.032 -0.516 1.00 93.50 84 VAL A CA 1
ATOM 627 C C . VAL A 1 84 ? -10.412 -4.669 -0.208 1.00 93.50 84 VAL A C 1
ATOM 629 O O . VAL A 1 84 ? -10.697 -4.927 0.955 1.00 93.50 84 VAL A O 1
ATOM 632 N N . SER A 1 85 ? -11.232 -4.985 -1.216 1.00 93.69 85 SER A N 1
ATOM 633 C CA . SER A 1 85 ? -12.558 -5.578 -0.988 1.00 93.69 85 SER A CA 1
ATOM 634 C C . SER A 1 85 ? -12.486 -6.934 -0.271 1.00 93.69 85 SER A C 1
ATOM 636 O O . SER A 1 85 ? -13.159 -7.136 0.743 1.00 93.69 85 SER A O 1
ATOM 638 N N . PHE A 1 86 ? -11.606 -7.835 -0.722 1.00 94.06 86 PHE A N 1
ATOM 639 C CA . PHE A 1 86 ? -11.424 -9.150 -0.104 1.00 94.06 86 PHE A CA 1
ATOM 640 C C . PHE A 1 86 ? -10.762 -9.054 1.272 1.00 94.06 86 PHE A C 1
ATOM 642 O O . PHE A 1 86 ? -11.186 -9.723 2.216 1.00 94.06 86 PHE A O 1
ATOM 649 N N . THR A 1 87 ? -9.740 -8.207 1.414 1.00 94.12 87 THR A N 1
ATOM 650 C CA . THR A 1 87 ? -9.035 -8.039 2.694 1.00 94.12 87 THR A CA 1
ATOM 651 C C . THR A 1 87 ? -9.883 -7.325 3.739 1.00 94.12 87 THR A C 1
ATOM 653 O O . THR A 1 87 ? -9.784 -7.675 4.911 1.00 94.12 87 THR A O 1
ATOM 656 N N . ALA A 1 88 ? -10.765 -6.402 3.345 1.00 93.62 88 ALA A N 1
ATOM 657 C CA . ALA A 1 88 ? -11.743 -5.773 4.233 1.00 93.62 88 ALA A CA 1
ATOM 658 C C . ALA A 1 88 ? -12.795 -6.769 4.722 1.00 93.62 88 ALA A C 1
ATOM 660 O O . ALA A 1 88 ? -13.065 -6.808 5.922 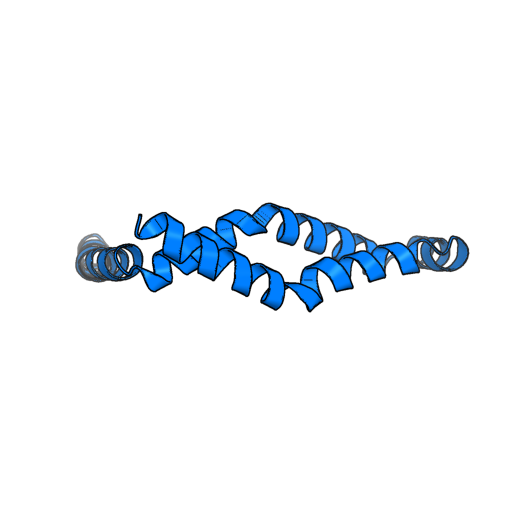1.00 93.62 88 ALA A O 1
ATOM 661 N N . ALA A 1 89 ? -13.330 -7.617 3.837 1.00 94.00 89 ALA A N 1
ATOM 662 C CA . ALA A 1 89 ? -14.245 -8.686 4.234 1.00 94.00 89 ALA A CA 1
ATOM 663 C C . ALA A 1 89 ? -13.573 -9.676 5.204 1.00 94.00 89 ALA A C 1
ATOM 665 O O . ALA A 1 89 ? -14.125 -9.990 6.259 1.00 94.00 89 ALA A O 1
ATOM 666 N N . TYR A 1 90 ? -12.346 -10.106 4.896 1.00 93.69 90 TYR A N 1
ATOM 667 C CA . TYR A 1 90 ? -11.560 -10.985 5.766 1.00 93.69 90 TYR A CA 1
ATOM 668 C C . TYR A 1 90 ? -11.242 -10.336 7.121 1.00 93.69 90 TYR A C 1
ATOM 670 O O . TYR A 1 90 ? -11.416 -10.959 8.169 1.00 93.69 90 TYR A O 1
ATOM 678 N N . ALA A 1 91 ? -10.810 -9.074 7.120 1.00 93.44 91 ALA A N 1
ATOM 679 C CA . ALA A 1 91 ? -10.504 -8.328 8.333 1.00 93.44 91 ALA A CA 1
ATOM 680 C C . ALA A 1 91 ? -11.746 -8.083 9.195 1.00 93.44 91 ALA A C 1
ATOM 682 O O . ALA A 1 91 ? -11.637 -8.086 10.418 1.00 93.44 91 ALA A O 1
ATOM 683 N N . PHE A 1 92 ? -12.917 -7.886 8.585 1.00 92.56 92 PHE A N 1
ATOM 684 C CA . PHE A 1 92 ? -14.177 -7.748 9.309 1.00 92.56 92 PHE A CA 1
ATOM 685 C C . PHE A 1 92 ? -14.511 -9.037 10.066 1.00 92.56 92 PHE A C 1
ATOM 687 O O . PHE A 1 92 ? -14.631 -8.997 11.286 1.00 92.56 92 PHE A O 1
ATOM 694 N N . ILE A 1 93 ? -14.528 -10.186 9.381 1.00 92.31 93 ILE A N 1
ATOM 695 C CA . ILE A 1 93 ? -14.813 -11.490 10.008 1.00 92.31 93 ILE A CA 1
ATOM 696 C C . ILE A 1 93 ? -13.787 -11.810 11.104 1.00 92.31 93 ILE A C 1
ATOM 698 O O . ILE A 1 93 ? -14.153 -12.217 12.201 1.00 92.31 93 ILE A O 1
ATOM 702 N N . ARG A 1 94 ? -12.496 -11.581 10.842 1.00 87.25 94 ARG A N 1
ATOM 703 C CA . ARG A 1 94 ? -11.417 -11.860 11.802 1.00 87.25 94 ARG A CA 1
ATOM 704 C C . ARG A 1 94 ? -11.439 -10.957 13.040 1.00 87.25 94 ARG A C 1
ATOM 706 O O . ARG A 1 94 ? -10.932 -11.364 14.076 1.00 87.25 94 ARG A O 1
ATOM 713 N N . ASN A 1 9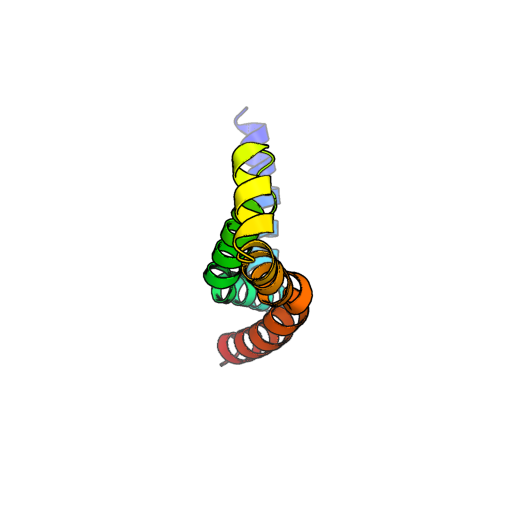5 ? -11.964 -9.739 12.928 1.00 82.00 95 ASN A N 1
ATOM 714 C CA . ASN A 1 95 ? -12.094 -8.813 14.055 1.00 82.00 95 ASN A CA 1
ATOM 715 C C . ASN A 1 95 ? -13.395 -9.013 14.853 1.00 82.00 95 ASN A C 1
ATOM 717 O O . ASN A 1 95 ? -13.498 -8.463 15.950 1.00 82.00 95 ASN A O 1
ATOM 721 N N . GLU A 1 96 ? -14.385 -9.716 14.291 1.00 68.00 96 GLU A N 1
ATOM 722 C CA . GLU A 1 96 ? -15.633 -10.090 14.973 1.00 68.00 96 GLU A CA 1
ATOM 723 C C . GLU A 1 96 ? -15.600 -11.489 15.607 1.00 68.00 96 GLU A C 1
ATOM 725 O O . GLU A 1 96 ? -16.433 -11.760 16.473 1.00 68.00 96 GLU A O 1
ATOM 730 N N . GLY A 1 97 ? -14.666 -12.349 15.182 1.00 51.25 97 GLY A N 1
ATOM 731 C CA . GLY A 1 97 ? -14.358 -13.630 15.829 1.00 51.25 97 GLY A CA 1
ATOM 732 C C . GLY A 1 97 ? -13.595 -13.501 17.142 1.00 51.25 97 GLY A C 1
ATOM 733 O O . GLY A 1 97 ? -12.964 -12.447 17.382 1.00 51.25 97 GLY A O 1
#

Foldseek 3Di:
DVVVVVVCCVPVVVVVVVQCPDLLNVLLVQLCVVCVVLQVVLVVLVCLLPVPDPVSVVVCVVVVVSVVSVVSNCVRPVCVVVSSVVSSVVSSVVSVD

Sequence (97 aa):
MQKLMDKMENVLAPLATKIGSNKILKAISTAFNLIMPLIILGAIFTLLSTLSLDAYQQFLADSGVGTVLSLVGKFTTDMLAVYVSFTAAYAFIRNEG

Radius of gyration: 20.74 Å; chains: 1; bounding box: 35×41×54 Å